Protein AF-A0A6H5JEB7-F1 (afdb_monomer_lite)

Radius of gyration: 11.39 Å; chains: 1; bounding box: 18×22×35 Å

Structure (mmCIF, N/CA/C/O backbone):
data_AF-A0A6H5JEB7-F1
#
_entry.id   AF-A0A6H5JEB7-F1
#
loop_
_atom_site.group_PDB
_atom_site.id
_atom_site.type_symbol
_atom_site.label_atom_id
_atom_site.label_alt_id
_atom_site.label_comp_id
_atom_site.label_asym_id
_atom_site.label_entity_id
_atom_site.label_seq_id
_atom_site.pdbx_PDB_ins_code
_atom_site.Cartn_x
_atom_site.Cartn_y
_atom_site.Cartn_z
_atom_site.occupancy
_atom_site.B_iso_or_equiv
_atom_site.auth_seq_id
_atom_site.auth_comp_id
_atom_site.auth_asym_id
_atom_site.auth_atom_id
_atom_site.pdbx_PDB_model_num
ATOM 1 N N . MET A 1 1 ? 5.900 15.591 -18.714 1.00 43.88 1 MET A N 1
ATOM 2 C CA . MET A 1 1 ? 6.027 15.109 -17.319 1.00 43.88 1 MET A CA 1
ATOM 3 C C . MET A 1 1 ? 6.546 13.673 -17.374 1.00 43.88 1 MET A C 1
ATOM 5 O O . MET A 1 1 ? 5.834 12.808 -17.866 1.00 43.88 1 MET A O 1
ATOM 9 N N . GLY A 1 2 ? 7.817 13.435 -17.037 1.00 47.03 2 GLY A N 1
ATOM 10 C CA . GLY A 1 2 ? 8.434 12.104 -17.142 1.00 47.03 2 GLY A CA 1
ATOM 11 C C . GLY A 1 2 ? 7.903 11.149 -16.070 1.00 47.03 2 GLY A C 1
ATOM 12 O O . GLY A 1 2 ? 7.708 11.558 -14.927 1.00 47.03 2 GLY A O 1
ATOM 13 N N . ARG A 1 3 ? 7.642 9.888 -16.431 1.00 58.00 3 ARG A N 1
ATOM 14 C CA . ARG A 1 3 ? 7.188 8.861 -15.479 1.00 58.00 3 ARG A CA 1
ATOM 15 C C . ARG A 1 3 ? 8.335 8.535 -14.513 1.00 58.00 3 ARG A C 1
ATOM 17 O O . ARG A 1 3 ? 9.411 8.146 -14.960 1.00 58.00 3 ARG A O 1
ATOM 24 N N . ARG A 1 4 ? 8.120 8.707 -13.203 1.00 62.19 4 ARG A N 1
ATOM 25 C CA . ARG A 1 4 ? 9.099 8.329 -12.169 1.00 62.19 4 ARG A CA 1
ATOM 26 C C . ARG A 1 4 ? 9.140 6.812 -12.020 1.00 62.19 4 ARG A C 1
ATOM 28 O O . ARG A 1 4 ? 8.099 6.157 -11.983 1.00 62.19 4 ARG A O 1
ATOM 35 N N . GLN A 1 5 ? 10.348 6.266 -11.914 1.00 67.00 5 GLN A N 1
ATOM 36 C CA . GLN A 1 5 ? 10.536 4.887 -11.493 1.00 67.00 5 GLN A CA 1
ATOM 37 C C . GLN A 1 5 ? 9.971 4.744 -10.079 1.00 67.00 5 GLN A C 1
ATOM 39 O O . GLN A 1 5 ? 10.389 5.442 -9.159 1.00 67.00 5 GLN A O 1
ATOM 44 N N . VAL A 1 6 ? 8.965 3.887 -9.940 1.00 70.38 6 VAL A N 1
ATOM 45 C CA . VAL A 1 6 ? 8.360 3.574 -8.649 1.00 70.38 6 VAL A CA 1
ATOM 46 C C . VAL A 1 6 ? 9.203 2.495 -7.990 1.00 70.38 6 VAL A C 1
ATOM 48 O O . VAL A 1 6 ? 9.439 1.453 -8.603 1.00 70.38 6 VAL A O 1
ATOM 51 N N . ASP A 1 7 ? 9.629 2.743 -6.755 1.00 81.25 7 ASP A N 1
ATOM 52 C CA . ASP A 1 7 ? 10.261 1.724 -5.927 1.00 81.25 7 ASP A CA 1
ATOM 53 C C . ASP A 1 7 ? 9.239 0.594 -5.656 1.00 81.25 7 ASP A C 1
ATOM 55 O O . ASP A 1 7 ? 8.166 0.848 -5.090 1.00 81.25 7 ASP A O 1
ATOM 59 N N . PRO A 1 8 ? 9.519 -0.645 -6.096 1.00 80.88 8 PRO A N 1
ATOM 60 C CA . PRO A 1 8 ? 8.594 -1.761 -5.949 1.00 80.88 8 PRO A CA 1
ATOM 61 C C . PRO A 1 8 ? 8.323 -2.123 -4.482 1.00 80.88 8 PRO A C 1
ATOM 63 O O . PRO A 1 8 ? 7.231 -2.604 -4.177 1.00 80.88 8 PRO A O 1
ATOM 66 N N . GLU A 1 9 ? 9.260 -1.873 -3.564 1.00 83.69 9 GLU A N 1
ATOM 67 C CA . GLU A 1 9 ? 9.056 -2.116 -2.136 1.00 83.69 9 GLU A CA 1
ATOM 68 C C . GLU A 1 9 ? 8.072 -1.098 -1.547 1.00 83.69 9 GLU A C 1
ATOM 70 O O . GLU A 1 9 ? 7.136 -1.473 -0.837 1.00 83.69 9 GLU A O 1
ATOM 75 N N . GLN A 1 10 ? 8.216 0.178 -1.918 1.00 85.38 10 GLN A N 1
ATOM 76 C CA . GLN A 1 10 ? 7.286 1.241 -1.518 1.00 85.38 10 GLN A CA 1
ATOM 77 C C . GLN A 1 10 ? 5.881 0.983 -2.064 1.00 85.38 10 GLN A C 1
ATOM 79 O O . GLN A 1 10 ? 4.896 1.102 -1.336 1.00 85.38 10 GLN A O 1
ATOM 84 N N . ALA A 1 11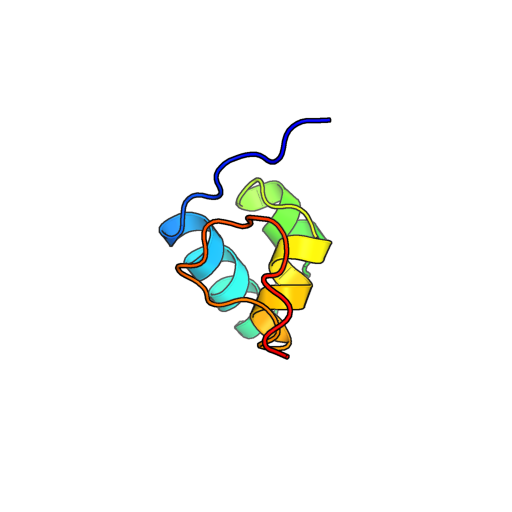 ? 5.774 0.565 -3.330 1.00 86.62 11 ALA A N 1
ATOM 85 C CA . ALA A 1 11 ? 4.494 0.205 -3.932 1.00 86.62 11 ALA A CA 1
ATOM 86 C C . ALA A 1 11 ? 3.809 -0.943 -3.183 1.00 86.62 11 ALA A C 1
ATOM 88 O O . ALA A 1 11 ? 2.598 -0.886 -2.949 1.00 86.62 11 ALA A O 1
ATOM 89 N N . ARG A 1 12 ? 4.580 -1.961 -2.777 1.00 87.38 12 ARG A N 1
ATOM 90 C CA . ARG A 1 12 ? 4.064 -3.092 -2.002 1.00 87.38 12 ARG A CA 1
ATOM 91 C C . ARG A 1 12 ? 3.564 -2.638 -0.633 1.00 87.38 12 ARG A C 1
ATOM 93 O O . ARG A 1 12 ? 2.410 -2.905 -0.312 1.00 87.38 12 ARG A O 1
ATOM 10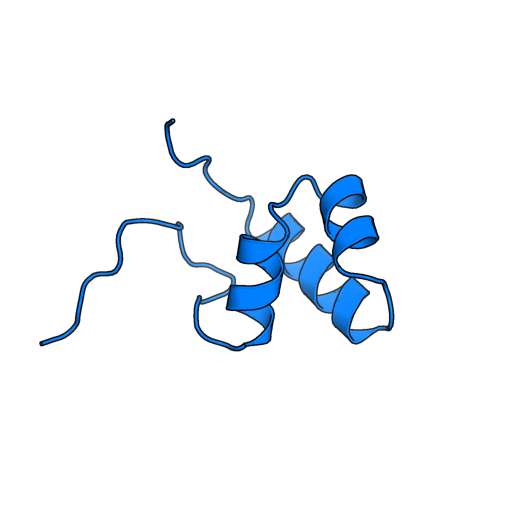0 N N . LYS A 1 13 ? 4.384 -1.892 0.119 1.00 89.88 13 LYS A N 1
ATOM 101 C CA . LYS A 1 13 ? 4.029 -1.359 1.448 1.00 89.88 13 LYS A CA 1
ATOM 102 C C . LYS A 1 13 ? 2.786 -0.472 1.393 1.00 89.88 13 LYS A C 1
ATOM 104 O O . LYS A 1 13 ? 1.891 -0.626 2.217 1.00 89.88 13 LYS A O 1
ATOM 109 N N . ALA A 1 14 ? 2.675 0.392 0.383 1.00 90.31 14 ALA A N 1
ATOM 110 C CA . ALA A 1 14 ? 1.500 1.238 0.196 1.00 90.31 14 ALA A CA 1
ATOM 111 C C . ALA A 1 14 ? 0.228 0.428 -0.072 1.00 90.31 14 ALA A C 1
ATOM 113 O O . ALA A 1 14 ? -0.822 0.721 0.497 1.00 90.31 14 ALA A O 1
ATOM 114 N N . CYS A 1 15 ? 0.305 -0.599 -0.919 1.00 89.50 15 CYS A N 1
ATOM 115 C CA . CYS A 1 15 ? -0.851 -1.444 -1.203 1.00 89.50 15 CYS A CA 1
ATOM 116 C C . CYS A 1 15 ? -1.234 -2.321 -0.002 1.00 89.50 15 CYS A C 1
ATOM 118 O O . CYS A 1 15 ? -2.422 -2.488 0.259 1.00 89.50 15 CYS A O 1
ATOM 120 N N . GLU A 1 16 ? -0.259 -2.852 0.740 1.00 92.06 16 GLU A N 1
ATOM 121 C CA . GLU A 1 16 ? -0.491 -3.595 1.987 1.00 92.06 16 GLU A CA 1
ATOM 122 C C . GLU A 1 16 ? -1.158 -2.708 3.043 1.00 92.06 16 GLU A C 1
ATOM 124 O O . GLU A 1 16 ? -2.171 -3.106 3.615 1.00 92.06 16 GLU A O 1
ATOM 129 N N . ALA A 1 17 ? -0.676 -1.477 3.233 1.00 92.44 17 ALA A N 1
ATOM 130 C CA . ALA A 1 17 ? -1.278 -0.522 4.158 1.00 92.44 17 ALA A CA 1
ATOM 131 C C . ALA A 1 17 ? -2.732 -0.197 3.781 1.00 92.44 17 ALA A C 1
ATOM 133 O O . ALA A 1 17 ? -3.606 -0.183 4.648 1.00 92.44 17 ALA A O 1
ATOM 134 N N . VAL A 1 18 ? -3.019 0.013 2.489 1.00 93.38 18 VAL A N 1
ATOM 135 C CA . VAL A 1 18 ? -4.395 0.261 2.026 1.00 93.38 18 VAL A CA 1
ATOM 136 C C . VAL A 1 18 ? -5.289 -0.961 2.221 1.00 93.38 18 VAL A C 1
ATOM 138 O O . VAL A 1 18 ? -6.423 -0.817 2.671 1.00 93.38 18 VAL A O 1
ATOM 141 N N . ARG A 1 19 ? -4.785 -2.172 1.954 1.00 89.69 19 ARG A N 1
ATOM 142 C CA . ARG A 1 19 ? -5.511 -3.419 2.250 1.00 89.69 19 ARG A CA 1
ATOM 143 C C . ARG A 1 19 ? -5.777 -3.597 3.747 1.00 89.69 19 ARG A C 1
ATOM 145 O O . ARG A 1 19 ? -6.814 -4.138 4.105 1.00 89.69 19 ARG A O 1
ATOM 152 N N . GLY A 1 20 ? -4.886 -3.098 4.602 1.00 90.94 20 GLY A N 1
ATOM 153 C CA . GLY A 1 20 ? -5.058 -3.040 6.056 1.00 90.94 20 GLY A CA 1
ATOM 154 C C . GLY A 1 20 ? -6.029 -1.960 6.553 1.00 90.94 20 GLY A C 1
ATOM 155 O O . GLY A 1 20 ? -6.188 -1.812 7.760 1.00 90.94 20 GLY A O 1
ATOM 156 N N . GLY A 1 21 ? -6.672 -1.201 5.657 1.00 92.00 21 GLY A N 1
ATOM 157 C CA . GLY A 1 21 ? -7.669 -0.180 6.001 1.00 92.00 21 GLY A CA 1
ATOM 158 C C . GLY A 1 21 ? -7.173 1.268 5.911 1.00 92.00 21 GLY A C 1
ATOM 159 O O . GLY A 1 21 ? -7.956 2.194 6.132 1.00 92.00 21 GLY A O 1
ATOM 160 N N . MET A 1 22 ? -5.908 1.504 5.545 1.00 93.00 22 MET A N 1
ATOM 161 C CA . MET A 1 22 ? -5.399 2.860 5.314 1.00 93.00 22 MET A CA 1
ATOM 162 C C . MET A 1 22 ? -6.057 3.492 4.078 1.00 93.00 22 MET A C 1
ATOM 164 O O . MET A 1 22 ? -6.253 2.856 3.042 1.00 93.00 22 MET A O 1
ATOM 168 N N . LYS A 1 23 ? -6.357 4.794 4.128 1.00 94.19 23 LYS A N 1
ATOM 169 C CA . LYS A 1 23 ? -6.895 5.503 2.957 1.00 94.19 23 LYS A CA 1
ATOM 170 C C . LYS A 1 23 ? -5.810 5.680 1.890 1.00 94.19 23 LYS A C 1
ATOM 172 O O . LYS A 1 23 ? -4.691 6.084 2.189 1.00 94.19 23 LYS A O 1
ATOM 177 N N . ILE A 1 24 ? -6.169 5.535 0.612 1.00 92.06 24 ILE A N 1
ATOM 178 C CA . ILE A 1 24 ? -5.239 5.728 -0.524 1.00 92.06 24 ILE A CA 1
ATOM 179 C C . ILE A 1 24 ? -4.550 7.107 -0.494 1.00 92.06 24 ILE A C 1
ATOM 181 O O . ILE A 1 24 ? -3.375 7.218 -0.833 1.00 92.06 24 ILE A O 1
ATOM 185 N N . ARG A 1 25 ? -5.255 8.175 -0.080 1.00 92.81 25 ARG A N 1
ATOM 186 C CA . ARG A 1 25 ? -4.659 9.523 0.076 1.00 92.81 25 ARG A CA 1
ATOM 187 C C . ARG A 1 25 ? -3.532 9.551 1.105 1.00 92.81 25 ARG A C 1
ATOM 189 O O . ARG A 1 25 ? -2.582 10.304 0.928 1.00 92.81 25 ARG A O 1
ATOM 196 N N . GLU A 1 26 ? -3.677 8.784 2.172 1.00 92.75 26 GLU A N 1
ATOM 197 C CA . GLU A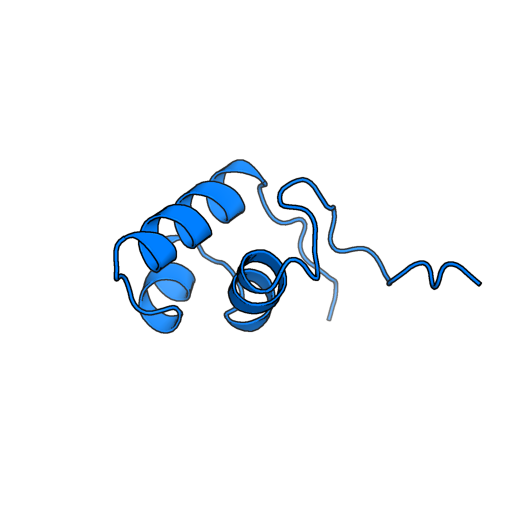 1 26 ? -2.716 8.721 3.264 1.00 92.75 26 GLU A CA 1
ATOM 198 C C . GLU A 1 26 ? -1.505 7.886 2.853 1.00 92.75 26 GLU A C 1
ATOM 200 O O . GLU A 1 26 ? -0.387 8.388 2.899 1.00 92.75 26 GLU A O 1
ATOM 205 N N . ALA A 1 27 ? -1.735 6.704 2.275 1.00 91.31 27 ALA A N 1
ATOM 206 C CA . ALA A 1 27 ? -0.677 5.876 1.699 1.00 91.31 27 ALA A CA 1
ATOM 207 C C . ALA A 1 27 ? 0.120 6.620 0.607 1.00 91.31 27 ALA A C 1
ATOM 209 O O . ALA A 1 27 ? 1.342 6.541 0.554 1.00 91.31 27 ALA A O 1
ATOM 210 N N . SER A 1 28 ? -0.554 7.407 -0.235 1.00 89.88 28 SER A N 1
ATOM 211 C CA . SER A 1 28 ? 0.090 8.245 -1.254 1.00 89.88 28 SER A CA 1
ATOM 212 C C . SER A 1 28 ? 1.073 9.252 -0.652 1.00 89.88 28 SER A C 1
ATOM 214 O O . SER A 1 28 ? 2.183 9.401 -1.158 1.00 89.88 28 SER A O 1
ATOM 216 N N . ARG A 1 29 ? 0.691 9.912 0.449 1.00 90.38 29 ARG A N 1
ATOM 217 C CA . ARG A 1 29 ? 1.562 10.858 1.160 1.00 90.38 29 ARG A CA 1
ATOM 218 C C . ARG A 1 29 ? 2.703 10.154 1.885 1.00 90.38 29 ARG A C 1
ATOM 220 O O . ARG A 1 29 ? 3.820 10.651 1.851 1.00 90.38 29 ARG A O 1
ATOM 227 N N . LEU A 1 30 ? 2.416 9.018 2.516 1.00 90.94 30 LEU A N 1
ATOM 228 C CA . LEU A 1 30 ? 3.370 8.293 3.350 1.00 90.94 30 LEU A CA 1
ATOM 229 C C . LEU A 1 30 ? 4.465 7.604 2.525 1.00 90.94 30 LEU A C 1
ATOM 231 O O . LEU A 1 30 ? 5.630 7.632 2.901 1.00 90.94 30 LEU A O 1
ATOM 235 N N . PHE A 1 31 ? 4.092 7.020 1.386 1.00 86.12 31 PHE A N 1
ATOM 236 C CA . PHE A 1 31 ? 4.980 6.207 0.549 1.00 86.12 31 PHE A CA 1
ATOM 237 C C . PHE A 1 31 ? 5.382 6.899 -0.768 1.00 86.12 31 PHE A C 1
ATOM 239 O O . PHE A 1 31 ? 6.016 6.289 -1.626 1.00 86.12 31 PHE A O 1
ATOM 246 N N . GLY A 1 32 ? 4.995 8.167 -0.967 1.00 85.50 32 GLY A N 1
ATOM 247 C CA . GLY A 1 32 ? 5.416 8.980 -2.117 1.00 85.50 32 GLY A CA 1
ATOM 248 C C . GLY A 1 32 ? 4.899 8.495 -3.478 1.00 85.50 32 GLY A C 1
ATOM 249 O O . GLY A 1 32 ? 5.529 8.738 -4.507 1.00 85.50 32 GLY A O 1
ATOM 250 N N . LEU A 1 33 ? 3.765 7.794 -3.495 1.00 84.06 33 LEU A N 1
ATOM 251 C CA . LEU A 1 33 ? 3.168 7.210 -4.697 1.00 84.06 33 LEU A CA 1
ATOM 252 C C . LEU A 1 33 ? 1.958 8.007 -5.162 1.00 84.06 33 LEU A C 1
ATOM 254 O O . LEU A 1 33 ? 1.142 8.452 -4.354 1.00 84.06 33 LEU A O 1
ATOM 258 N N . ASP A 1 34 ? 1.757 8.088 -6.475 1.00 87.50 34 ASP A N 1
ATOM 259 C CA . ASP A 1 34 ? 0.521 8.642 -7.016 1.00 87.50 34 ASP A CA 1
ATOM 260 C C . ASP A 1 34 ? -0.684 7.781 -6.624 1.00 87.50 34 ASP A C 1
ATOM 262 O O . ASP A 1 34 ? -0.668 6.552 -6.717 1.00 87.50 34 ASP A O 1
ATOM 266 N N . ARG A 1 35 ? -1.783 8.441 -6.254 1.00 89.94 35 ARG A N 1
ATOM 267 C CA . ARG A 1 35 ? -3.045 7.782 -5.871 1.00 89.94 35 ARG A CA 1
ATOM 268 C C . ARG A 1 35 ? -3.550 6.814 -6.943 1.00 89.94 35 ARG A C 1
ATOM 270 O O . ARG A 1 35 ? -4.025 5.732 -6.615 1.00 89.94 35 ARG A O 1
ATOM 277 N N . TRP A 1 36 ? -3.409 7.193 -8.214 1.00 87.94 36 TRP A N 1
ATOM 278 C CA . TRP A 1 36 ? -3.734 6.340 -9.361 1.00 87.94 36 TRP A CA 1
ATOM 279 C C . TRP A 1 36 ? -2.833 5.108 -9.437 1.00 87.94 36 TRP A C 1
ATOM 281 O O . TRP A 1 36 ? -3.319 4.009 -9.658 1.00 87.94 36 TRP A O 1
ATOM 291 N N . SER A 1 37 ? -1.538 5.278 -9.176 1.00 85.38 37 SER A N 1
ATOM 292 C CA . SER A 1 37 ? -0.539 4.206 -9.171 1.00 85.38 37 SER A CA 1
ATOM 293 C C . SER A 1 37 ? -0.843 3.146 -8.103 1.00 85.38 37 SER A C 1
ATOM 295 O O . SER A 1 37 ? -0.692 1.950 -8.356 1.00 85.38 37 SER A O 1
ATOM 297 N N . ILE A 1 38 ? -1.314 3.576 -6.927 1.00 87.31 38 ILE A N 1
ATOM 298 C CA . ILE A 1 38 ? -1.782 2.681 -5.858 1.00 87.31 38 ILE A CA 1
ATOM 299 C C . ILE A 1 38 ? -3.079 1.987 -6.286 1.00 87.31 38 ILE A C 1
ATOM 301 O O . ILE A 1 38 ? -3.164 0.764 -6.229 1.00 87.31 38 ILE A O 1
ATOM 305 N N . LYS A 1 39 ? -4.069 2.751 -6.767 1.00 88.62 39 LYS A N 1
ATOM 306 C CA . LYS A 1 39 ? -5.365 2.208 -7.191 1.00 88.62 39 LYS A CA 1
ATOM 307 C C . LYS A 1 39 ? -5.214 1.150 -8.292 1.00 88.62 39 LYS A C 1
ATOM 309 O O . LYS A 1 39 ? -5.689 0.039 -8.118 1.00 88.62 39 LYS A O 1
ATOM 314 N N . SER A 1 40 ? -4.470 1.435 -9.361 1.00 85.62 40 SER A N 1
ATOM 315 C CA . SER A 1 40 ? -4.245 0.480 -10.455 1.00 85.62 40 SER A CA 1
ATOM 316 C C . SER A 1 40 ? -3.530 -0.803 -10.015 1.00 85.62 40 SER A C 1
ATOM 318 O O . SER A 1 40 ? -3.743 -1.849 -10.619 1.00 85.62 40 SER A O 1
ATOM 320 N N . ARG A 1 41 ? -2.691 -0.757 -8.969 1.00 85.56 41 ARG A N 1
ATOM 321 C CA . ARG A 1 41 ? -2.065 -1.961 -8.388 1.00 85.56 41 ARG A CA 1
ATOM 322 C C . ARG A 1 41 ? -3.023 -2.754 -7.504 1.00 85.56 41 ARG A C 1
ATOM 324 O O . ARG A 1 41 ? -2.934 -3.978 -7.470 1.00 85.56 41 ARG A O 1
ATOM 331 N N . LEU A 1 42 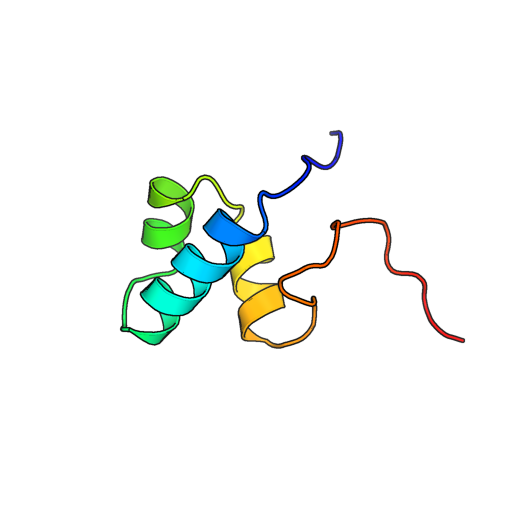? -3.926 -2.078 -6.794 1.00 85.19 42 LEU A N 1
ATOM 332 C CA . LEU A 1 42 ? -4.974 -2.731 -6.005 1.00 85.19 42 LEU A CA 1
ATOM 333 C C . LEU A 1 42 ? -6.011 -3.407 -6.904 1.00 85.19 42 LEU A C 1
ATOM 335 O O . LEU A 1 42 ? -6.375 -4.546 -6.631 1.00 85.19 42 LEU A O 1
ATOM 339 N N . ASP A 1 43 ? -6.389 -2.746 -7.999 1.00 85.25 43 ASP A N 1
ATOM 340 C CA . ASP A 1 43 ? -7.317 -3.255 -9.016 1.00 85.25 43 ASP A CA 1
ATOM 341 C C . ASP A 1 43 ? -6.690 -4.368 -9.888 1.00 85.25 43 ASP A C 1
ATOM 343 O O . ASP A 1 43 ? -7.348 -4.915 -10.766 1.00 85.25 43 ASP A O 1
ATOM 347 N N . GLY A 1 44 ? -5.406 -4.701 -9.689 1.00 78.44 44 GLY A N 1
ATOM 348 C CA . GLY A 1 44 ? -4.698 -5.737 -10.451 1.00 78.44 44 GLY A CA 1
ATOM 349 C C . GLY A 1 44 ? -4.307 -5.338 -11.880 1.00 78.44 44 GLY A C 1
ATOM 350 O O . GLY A 1 44 ? -3.676 -6.125 -12.579 1.00 78.44 44 GLY A O 1
ATOM 351 N N . ALA A 1 45 ? -4.609 -4.107 -12.303 1.00 72.31 45 ALA A N 1
ATOM 352 C CA . ALA A 1 45 ? -4.287 -3.582 -13.631 1.00 72.31 45 ALA A CA 1
ATOM 353 C C . ALA A 1 45 ? -2.776 -3.376 -13.862 1.00 72.31 45 ALA A C 1
ATOM 355 O O . ALA A 1 45 ? -2.331 -3.243 -15.000 1.00 72.31 45 ALA A O 1
ATOM 356 N N . VAL A 1 46 ? -1.974 -3.316 -12.792 1.00 69.06 46 VAL A N 1
ATOM 357 C CA . VAL A 1 46 ? -0.518 -3.119 -12.850 1.00 69.06 46 VAL A CA 1
ATOM 358 C C . VAL A 1 46 ? 0.165 -4.074 -11.876 1.00 69.06 46 VAL A C 1
ATOM 360 O O . VAL A 1 46 ? -0.143 -4.079 -10.684 1.00 69.06 46 VAL A O 1
ATOM 363 N N . ALA A 1 47 ? 1.141 -4.852 -12.353 1.00 66.44 47 ALA A N 1
ATOM 364 C CA . ALA A 1 47 ? 1.926 -5.715 -11.475 1.00 66.44 47 ALA A CA 1
ATOM 365 C C . ALA A 1 47 ? 2.728 -4.882 -10.455 1.00 66.44 47 ALA A C 1
ATOM 367 O O . ALA A 1 47 ? 3.285 -3.835 -10.781 1.00 66.44 47 ALA A O 1
ATOM 368 N N . MET A 1 48 ? 2.862 -5.371 -9.220 1.00 64.31 48 MET A N 1
ATOM 369 C CA . MET A 1 48 ? 3.617 -4.685 -8.152 1.00 64.31 48 MET A CA 1
ATOM 370 C C . MET A 1 48 ? 5.078 -4.406 -8.538 1.00 64.31 48 MET A C 1
ATOM 372 O O . MET A 1 48 ? 5.633 -3.377 -8.163 1.00 64.31 48 MET A O 1
ATOM 376 N N . LYS A 1 49 ? 5.673 -5.301 -9.340 1.00 57.53 49 LYS A N 1
ATOM 377 C CA . LYS A 1 49 ? 7.028 -5.178 -9.903 1.00 57.53 49 LYS A CA 1
ATOM 378 C C . LYS A 1 49 ? 7.085 -4.401 -11.223 1.00 57.53 49 LYS A C 1
ATOM 380 O O . LYS A 1 49 ? 8.174 -4.217 -11.762 1.00 57.53 49 LYS A O 1
ATOM 385 N N . ALA A 1 50 ? 5.950 -3.981 -11.783 1.00 55.44 50 ALA A N 1
ATOM 386 C CA . ALA A 1 50 ? 5.949 -3.298 -13.066 1.00 55.44 50 ALA A CA 1
ATOM 387 C C . ALA A 1 50 ? 6.654 -1.944 -12.930 1.00 55.44 50 ALA A C 1
ATOM 389 O O . ALA A 1 50 ? 6.199 -1.049 -12.208 1.00 55.44 50 ALA A O 1
ATOM 390 N N . LYS A 1 51 ? 7.740 -1.774 -13.696 1.00 49.59 51 LYS A N 1
ATOM 391 C CA . LYS A 1 51 ? 8.123 -0.447 -14.177 1.00 49.59 51 LYS A CA 1
ATOM 392 C C . LYS A 1 51 ? 6.878 0.098 -14.868 1.00 49.59 51 LYS A C 1
ATOM 394 O O . LYS A 1 51 ? 6.362 -0.551 -15.773 1.00 49.59 51 LYS A O 1
ATOM 399 N N . VAL A 1 52 ? 6.366 1.242 -14.422 1.00 51.06 52 VAL A N 1
ATOM 400 C CA . VAL A 1 52 ? 5.203 1.886 -15.049 1.00 51.06 52 VAL A CA 1
ATOM 401 C C . VAL A 1 52 ? 5.669 2.497 -16.380 1.00 51.06 52 VAL A C 1
ATOM 403 O O . VAL A 1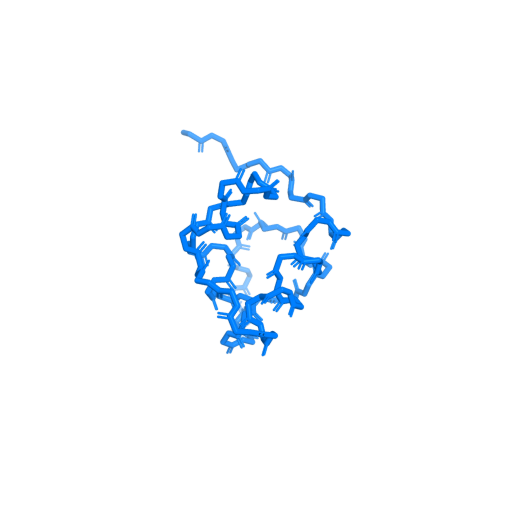 52 ? 5.858 3.703 -16.506 1.00 51.06 52 VAL A O 1
ATOM 406 N N . GLY A 1 53 ? 5.987 1.634 -17.343 1.00 43.94 53 GLY A N 1
ATOM 407 C CA . GLY A 1 53 ? 6.202 1.963 -18.745 1.00 43.94 53 GLY A CA 1
ATOM 408 C C . GLY A 1 53 ? 4.862 2.010 -19.479 1.00 43.94 53 GLY A C 1
ATOM 409 O O . GLY A 1 53 ? 3.854 1.573 -18.920 1.00 43.94 53 GLY A O 1
ATOM 410 N N . PRO A 1 54 ? 4.817 2.588 -20.693 1.00 37.06 54 PRO A N 1
ATOM 411 C CA . PRO A 1 54 ? 3.589 2.626 -21.479 1.00 37.06 54 PRO A CA 1
ATOM 412 C C . PRO A 1 54 ? 3.028 1.210 -21.614 1.00 37.06 54 PRO A C 1
ATOM 414 O O . PRO A 1 54 ? 3.790 0.260 -21.791 1.00 37.0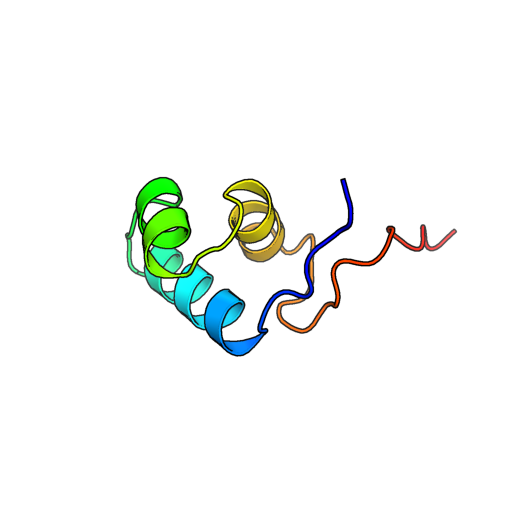6 54 PRO A O 1
ATOM 417 N N . ALA A 1 55 ? 1.706 1.089 -21.474 1.00 43.69 55 ALA A N 1
ATOM 418 C CA . ALA A 1 55 ? 0.992 -0.156 -21.684 1.00 43.69 55 ALA A CA 1
ATOM 419 C C . ALA A 1 55 ? 1.410 -0.723 -23.043 1.00 43.69 55 ALA A C 1
ATOM 421 O O . ALA A 1 55 ? 1.086 -0.149 -24.081 1.00 43.69 55 ALA A O 1
ATOM 422 N N . ILE A 1 56 ? 2.158 -1.825 -23.031 1.00 42.00 56 ILE A N 1
ATOM 423 C CA . ILE A 1 56 ? 2.189 -2.694 -24.194 1.00 42.00 56 ILE A CA 1
ATOM 424 C C . ILE A 1 56 ? 0.788 -3.287 -24.221 1.00 42.00 56 ILE A C 1
ATOM 426 O O . ILE A 1 56 ? 0.441 -4.139 -23.405 1.00 42.00 56 ILE A O 1
ATOM 430 N N . VAL A 1 57 ? -0.043 -2.716 -25.088 1.00 41.91 57 VAL A N 1
ATOM 431 C CA . VAL A 1 57 ? -1.268 -3.340 -25.565 1.00 41.91 57 VAL A CA 1
ATOM 432 C C . VAL A 1 57 ? -0.827 -4.684 -26.138 1.00 41.91 57 VAL A C 1
ATOM 434 O O . VAL A 1 57 ? -0.129 -4.719 -27.149 1.00 41.91 57 VAL A O 1
ATOM 437 N N . LEU A 1 58 ? -1.130 -5.774 -25.437 1.00 38.91 58 LEU A N 1
ATOM 438 C CA . LEU A 1 58 ? -1.076 -7.102 -26.033 1.00 38.91 58 LEU A CA 1
ATOM 439 C C . LEU A 1 58 ? -2.297 -7.191 -26.955 1.00 38.91 58 LEU A C 1
ATOM 441 O O . LEU A 1 58 ? -3.406 -7.435 -26.479 1.00 38.91 58 LEU A O 1
ATOM 445 N N . SER A 1 59 ? -2.081 -6.865 -28.231 1.00 35.12 59 SER A N 1
ATOM 446 C CA . SER A 1 59 ? -2.911 -7.332 -29.346 1.00 35.12 59 SER A CA 1
ATOM 447 C C . SER A 1 59 ? -2.560 -8.773 -29.688 1.00 35.12 59 SER A C 1
ATOM 449 O O . SER A 1 59 ? -1.381 -9.147 -29.485 1.00 35.12 59 SER A O 1
#

Sequence (59 aa):
MGRRQVDPEQARKACEAVRGGMKIREASRLFGLDRWSIKSRLDGAVAMKAKVGPAIVLS

pLDDT: mean 75.8, std 18.46, range [35.12, 94.19]

Secondary structure (DSSP, 8-state):
-PPPPPPHHHHHHHHHHHHTT--HHHHHHHHT--HHHHHHHHTTSS-TT----------

Foldseek 3Di:
DDQDFQDLVLLVVLLVVVVVVDDLVVSCVVSVHDSVSNVCVNVVVAPSPDRPDPDPPPD